Protein AF-A0A3P7G3I2-F1 (afdb_monomer_lite)

Organism: Wuchereria bancrofti (NCBI:txid6293)

Sequence (81 aa):
MDSNPKNFANHLIIAVGQLVISRDLIKKVMKKLLKDKIITSNEYERNFQCFENLSDEQLPTVVLISNILQKNCAYFQIDTK

pLDDT: mean 81.53, std 11.59, range [35.81, 91.0]

Secondary structure (DSSP, 8-state):
----HHHHHHHHHHHHHTPBPPHHHHHHHHHHHHHTTSS-HHHHHHHTGGGGSS-GGGPPBHHHHHHHHHHHSGGG-----

Radius of gyration: 15.15 Å; chains: 1; bounding box: 44×31×31 Å

Structure (mmCIF, N/CA/C/O backbone):
data_AF-A0A3P7G3I2-F1
#
_entry.id   AF-A0A3P7G3I2-F1
#
loop_
_atom_site.group_PDB
_atom_site.id
_atom_site.type_symbol
_atom_site.label_atom_id
_atom_site.label_alt_id
_atom_site.label_comp_id
_atom_site.label_asym_id
_atom_site.label_entity_id
_atom_site.label_seq_id
_atom_site.pdbx_PDB_ins_code
_atom_site.Cartn_x
_atom_site.Cartn_y
_atom_site.Cartn_z
_atom_site.occupancy
_atom_site.B_iso_or_equiv
_atom_site.auth_seq_id
_atom_site.auth_comp_id
_atom_site.auth_asym_id
_atom_site.auth_atom_id
_atom_site.pdbx_PDB_model_num
ATOM 1 N N . MET A 1 1 ? 29.458 -5.901 -18.484 1.00 56.44 1 MET A N 1
ATOM 2 C CA . MET A 1 1 ? 28.004 -5.834 -18.230 1.00 56.44 1 MET A CA 1
ATOM 3 C C . MET A 1 1 ? 27.485 -4.646 -19.000 1.00 56.44 1 MET A C 1
ATOM 5 O O . MET A 1 1 ? 28.063 -3.578 -18.852 1.00 56.44 1 MET A O 1
ATOM 9 N N . ASP A 1 2 ? 26.482 -4.833 -19.850 1.00 55.25 2 ASP A N 1
ATOM 10 C CA . ASP A 1 2 ? 25.852 -3.723 -20.560 1.00 55.25 2 ASP A CA 1
ATOM 11 C C . ASP A 1 2 ? 25.035 -2.922 -19.536 1.00 55.25 2 ASP A C 1
ATOM 13 O O . ASP A 1 2 ? 23.877 -3.229 -19.246 1.00 55.25 2 ASP A O 1
ATOM 17 N N . SER A 1 3 ? 25.692 -1.984 -18.850 1.00 68.62 3 SER A N 1
ATOM 18 C CA . SER A 1 3 ? 25.094 -1.190 -17.778 1.00 68.62 3 SER A CA 1
ATOM 19 C C . SER A 1 3 ? 24.243 -0.080 -18.382 1.00 68.62 3 SER A C 1
ATOM 21 O O . SER A 1 3 ? 24.453 1.095 -18.095 1.00 68.62 3 SER A O 1
ATOM 23 N N . ASN A 1 4 ? 23.311 -0.437 -19.265 1.00 81.81 4 ASN A N 1
ATOM 24 C CA . ASN A 1 4 ? 22.331 0.503 -19.767 1.00 81.81 4 ASN A CA 1
ATOM 25 C C . ASN A 1 4 ? 21.475 0.938 -18.566 1.00 81.81 4 ASN A C 1
ATOM 27 O O . ASN A 1 4 ? 20.737 0.105 -18.020 1.00 81.81 4 ASN A O 1
ATOM 31 N N . PRO A 1 5 ? 21.542 2.214 -18.139 1.00 82.44 5 PRO A N 1
ATOM 32 C CA . PRO A 1 5 ? 20.816 2.680 -16.961 1.00 82.44 5 PRO A CA 1
ATOM 33 C C . PRO A 1 5 ? 19.311 2.414 -17.058 1.00 82.44 5 PRO A C 1
ATOM 35 O O . PRO A 1 5 ? 18.667 2.146 -16.048 1.00 82.44 5 PRO A O 1
ATOM 38 N N . LYS A 1 6 ? 18.758 2.403 -18.279 1.00 81.88 6 LYS A N 1
ATOM 39 C CA . LYS A 1 6 ? 17.352 2.076 -18.536 1.00 81.88 6 LYS A CA 1
ATOM 40 C C . LYS A 1 6 ? 17.025 0.618 -18.207 1.00 81.88 6 LYS A C 1
ATOM 42 O O . LYS A 1 6 ? 15.998 0.356 -17.589 1.00 81.88 6 LYS A O 1
ATOM 47 N N . ASN A 1 7 ? 17.893 -0.324 -18.580 1.00 83.06 7 ASN A N 1
ATOM 48 C CA . ASN A 1 7 ? 17.690 -1.741 -18.267 1.00 83.06 7 ASN A CA 1
ATOM 49 C C . ASN A 1 7 ? 17.788 -1.976 -16.760 1.00 83.06 7 ASN A C 1
ATOM 51 O O . ASN A 1 7 ? 16.933 -2.647 -16.189 1.00 83.06 7 ASN A O 1
ATOM 55 N N . PHE A 1 8 ? 18.774 -1.360 -16.102 1.00 82.50 8 PHE A N 1
ATOM 56 C CA . PHE A 1 8 ? 18.902 -1.429 -14.648 1.00 82.50 8 PHE A CA 1
ATOM 57 C C . PHE A 1 8 ? 17.670 -0.854 -13.933 1.00 82.50 8 PHE A C 1
ATOM 59 O O . PHE A 1 8 ? 17.118 -1.505 -13.050 1.00 82.50 8 PHE A O 1
ATOM 66 N N . ALA A 1 9 ? 17.190 0.320 -14.354 1.00 81.50 9 ALA A N 1
ATOM 67 C CA . ALA A 1 9 ? 15.983 0.929 -13.802 1.00 81.50 9 ALA A CA 1
ATOM 68 C C . ALA A 1 9 ? 14.748 0.034 -13.991 1.00 81.50 9 ALA A C 1
ATOM 70 O O . ALA A 1 9 ? 13.996 -0.171 -13.042 1.00 81.50 9 ALA A O 1
ATOM 71 N N . ASN A 1 10 ? 14.569 -0.561 -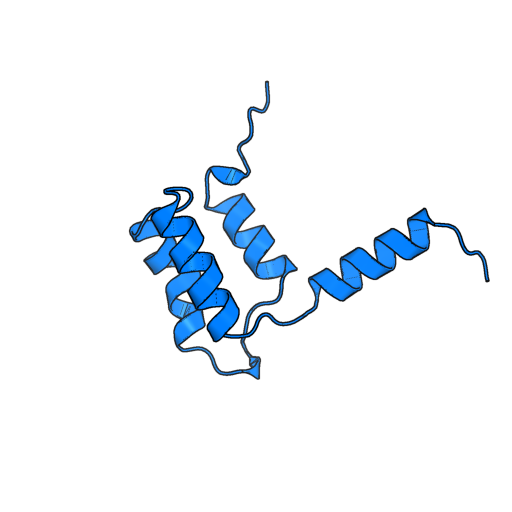15.174 1.00 83.12 10 ASN A N 1
ATOM 72 C CA . ASN A 1 10 ? 13.477 -1.503 -15.424 1.00 83.12 10 ASN A CA 1
ATOM 73 C C . ASN A 1 10 ? 13.561 -2.733 -14.510 1.00 83.12 10 ASN A C 1
ATOM 75 O O . ASN A 1 10 ? 12.556 -3.130 -13.923 1.00 83.12 10 ASN A O 1
ATOM 79 N N . HIS A 1 11 ? 14.753 -3.314 -14.342 1.00 83.69 11 HIS A N 1
ATOM 80 C CA . HIS A 1 11 ? 14.957 -4.428 -13.415 1.00 83.69 11 HIS A CA 1
ATOM 81 C C . HIS A 1 11 ? 14.643 -4.036 -11.970 1.00 83.69 11 HIS A C 1
ATOM 83 O O . HIS A 1 11 ? 13.984 -4.799 -11.266 1.00 83.69 11 HIS A O 1
ATOM 89 N N . LEU A 1 12 ? 15.055 -2.840 -11.544 1.00 82.56 12 LEU A N 1
ATOM 90 C CA . LEU A 1 12 ? 14.766 -2.333 -10.207 1.00 82.56 12 LEU A CA 1
ATOM 91 C C . LEU A 1 12 ? 13.262 -2.125 -9.994 1.00 82.56 12 LEU A C 1
ATOM 93 O O . LEU A 1 12 ? 12.743 -2.534 -8.963 1.00 82.56 12 LEU A O 1
ATOM 97 N N . ILE A 1 13 ? 12.548 -1.553 -10.970 1.00 83.12 13 ILE A N 1
ATOM 98 C CA . ILE A 1 13 ? 11.088 -1.367 -10.909 1.00 83.12 13 ILE A CA 1
ATOM 99 C C . ILE A 1 13 ? 10.380 -2.715 -10.764 1.00 83.12 13 ILE A C 1
ATOM 101 O O . ILE A 1 13 ? 9.489 -2.850 -9.928 1.00 83.12 13 ILE A O 1
ATOM 105 N N . ILE A 1 14 ? 10.794 -3.721 -11.539 1.00 86.62 14 ILE A N 1
ATOM 106 C CA . ILE A 1 14 ? 10.234 -5.072 -11.441 1.00 86.62 14 ILE A CA 1
ATOM 107 C C . ILE A 1 14 ? 10.517 -5.658 -10.055 1.00 86.62 14 ILE A C 1
ATOM 109 O O . ILE A 1 14 ? 9.589 -6.122 -9.398 1.00 86.62 14 ILE A O 1
ATOM 113 N N . ALA A 1 15 ? 11.765 -5.597 -9.584 1.00 87.88 15 ALA A N 1
ATOM 114 C CA . ALA A 1 15 ? 12.157 -6.147 -8.289 1.00 87.88 15 ALA A CA 1
ATOM 115 C C . ALA A 1 15 ? 11.398 -5.486 -7.129 1.00 87.88 15 ALA A C 1
ATOM 117 O O . ALA A 1 15 ? 10.812 -6.182 -6.304 1.00 87.88 15 ALA A O 1
ATOM 118 N N . VAL A 1 16 ? 11.343 -4.151 -7.105 1.00 88.38 16 VAL A N 1
ATOM 119 C CA . VAL A 1 16 ? 10.587 -3.381 -6.105 1.00 88.38 16 VAL A CA 1
ATOM 120 C C . VAL A 1 16 ? 9.099 -3.697 -6.193 1.00 88.38 16 VAL A C 1
ATOM 122 O O . VAL A 1 16 ? 8.437 -3.867 -5.173 1.00 88.38 16 VAL A O 1
ATOM 125 N N . GLY A 1 17 ? 8.574 -3.827 -7.409 1.00 87.38 17 GLY A N 1
ATOM 126 C CA . GLY A 1 17 ? 7.182 -4.161 -7.650 1.00 87.38 17 GLY A CA 1
ATOM 127 C C . GLY A 1 17 ? 6.755 -5.510 -7.069 1.00 87.38 17 GLY A C 1
ATOM 128 O O . GLY A 1 17 ? 5.606 -5.650 -6.650 1.00 87.38 17 GLY A O 1
ATOM 129 N N . GLN A 1 18 ? 7.675 -6.475 -7.008 1.00 89.62 18 GLN A N 1
ATOM 130 C CA . GLN A 1 18 ? 7.451 -7.804 -6.433 1.00 89.62 18 GLN A CA 1
ATOM 131 C C . GLN A 1 18 ? 7.674 -7.865 -4.915 1.00 89.62 18 GLN A C 1
ATOM 133 O O . GLN A 1 18 ? 7.427 -8.906 -4.311 1.00 89.62 18 GLN A O 1
ATOM 138 N N . LEU A 1 19 ? 8.108 -6.775 -4.271 1.00 90.31 19 LEU A N 1
ATOM 139 C CA . LEU A 1 19 ? 8.254 -6.757 -2.818 1.00 90.31 19 LEU A CA 1
ATOM 140 C C . LEU A 1 19 ? 6.883 -6.855 -2.147 1.00 90.31 19 LEU A C 1
ATOM 142 O O . LEU A 1 19 ? 5.964 -6.093 -2.456 1.00 90.31 19 LEU A O 1
ATOM 146 N N . VAL A 1 20 ? 6.773 -7.789 -1.206 1.00 89.19 20 VAL A N 1
ATOM 147 C CA . VAL A 1 20 ? 5.596 -7.959 -0.353 1.00 89.19 20 VAL A CA 1
ATOM 148 C C . VAL A 1 20 ? 5.512 -6.788 0.622 1.00 89.19 20 VAL A C 1
ATOM 150 O O . VAL A 1 20 ? 6.490 -6.440 1.288 1.00 89.19 20 VAL A O 1
ATOM 153 N N . ILE A 1 21 ? 4.337 -6.171 0.715 1.00 88.38 21 ILE A N 1
ATOM 154 C CA . ILE A 1 21 ? 4.081 -5.095 1.667 1.00 88.38 21 ILE A CA 1
ATOM 155 C C . ILE A 1 21 ? 3.638 -5.723 2.987 1.00 88.38 21 ILE A C 1
ATOM 157 O O . ILE A 1 21 ? 2.690 -6.505 3.033 1.00 88.38 21 ILE A O 1
ATOM 161 N N . SER A 1 22 ? 4.291 -5.347 4.087 1.00 88.38 22 SER A N 1
ATOM 162 C CA . SER A 1 22 ? 3.883 -5.815 5.410 1.00 88.38 22 SER A CA 1
ATOM 163 C C . SER A 1 22 ? 2.478 -5.325 5.776 1.00 88.38 22 SER A C 1
ATOM 165 O O . SER A 1 22 ? 2.076 -4.208 5.436 1.00 88.38 22 SER A O 1
ATOM 167 N N . ARG A 1 23 ? 1.744 -6.133 6.549 1.00 86.56 23 ARG A N 1
ATOM 168 C CA . ARG A 1 23 ? 0.394 -5.803 7.035 1.00 86.56 23 ARG A CA 1
ATOM 169 C C . ARG A 1 23 ? 0.330 -4.428 7.710 1.00 86.56 23 ARG A C 1
ATOM 171 O O . ARG A 1 23 ? -0.581 -3.645 7.447 1.00 86.56 23 ARG A O 1
ATOM 178 N N . ASP A 1 24 ? 1.320 -4.103 8.540 1.00 88.56 24 ASP A N 1
ATOM 179 C CA . ASP A 1 24 ? 1.397 -2.811 9.230 1.00 88.56 24 ASP A CA 1
ATOM 180 C C . ASP A 1 24 ? 1.572 -1.638 8.268 1.00 88.56 24 ASP A C 1
ATOM 182 O O . ASP A 1 24 ? 0.982 -0.571 8.468 1.00 88.56 24 ASP A O 1
ATOM 186 N N . LEU A 1 25 ? 2.372 -1.823 7.217 1.00 87.44 25 LEU A N 1
ATOM 187 C CA . LEU A 1 25 ? 2.563 -0.797 6.204 1.00 87.44 25 LEU A CA 1
ATOM 188 C C . LEU A 1 25 ? 1.284 -0.601 5.384 1.00 87.44 25 LEU A C 1
ATOM 190 O O . LEU A 1 25 ? 0.887 0.545 5.187 1.00 87.44 25 LEU A O 1
ATOM 194 N N . ILE A 1 26 ? 0.584 -1.678 5.009 1.00 86.06 26 ILE A N 1
ATOM 195 C CA . ILE A 1 26 ? -0.733 -1.596 4.350 1.00 86.06 26 ILE A CA 1
ATOM 196 C C . ILE A 1 26 ? -1.694 -0.780 5.215 1.00 86.06 26 ILE A C 1
ATOM 198 O O . ILE A 1 26 ? -2.245 0.215 4.747 1.00 86.06 26 ILE A O 1
ATOM 202 N N . LYS A 1 27 ? -1.830 -1.124 6.501 1.00 87.81 27 LYS A N 1
ATOM 203 C CA . LYS A 1 27 ? -2.707 -0.401 7.436 1.00 87.81 27 LYS A CA 1
ATOM 204 C C . LYS A 1 27 ? -2.361 1.084 7.526 1.00 87.81 27 LYS A C 1
ATOM 206 O O . LYS A 1 27 ? -3.255 1.929 7.507 1.00 87.81 27 LYS A O 1
ATOM 211 N N . LYS A 1 28 ? -1.072 1.429 7.617 1.00 89.62 28 LYS A N 1
ATOM 212 C CA . LYS A 1 28 ? -0.616 2.829 7.664 1.00 89.62 28 LYS A CA 1
ATOM 213 C C . LYS A 1 28 ? -0.926 3.579 6.369 1.00 89.62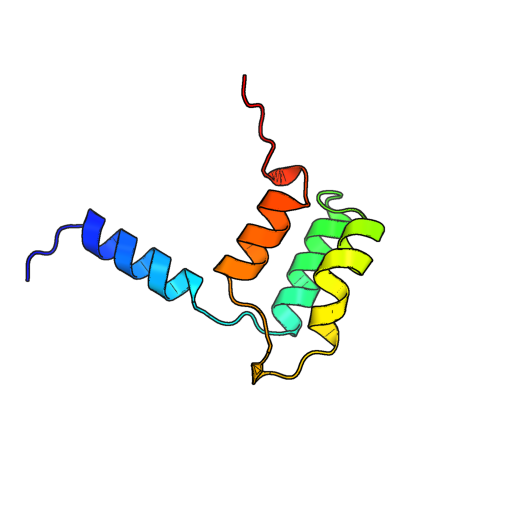 28 LYS A C 1
ATOM 215 O O . LYS A 1 28 ? -1.448 4.691 6.436 1.00 89.62 28 LYS A O 1
ATOM 220 N N . VAL A 1 29 ? -0.632 2.977 5.216 1.00 86.44 29 VAL A N 1
ATOM 221 C CA . VAL A 1 29 ? -0.894 3.574 3.899 1.00 86.44 29 VAL A CA 1
ATOM 222 C C . VAL A 1 29 ? -2.391 3.793 3.712 1.00 86.44 29 VAL A C 1
ATOM 224 O O . VAL A 1 29 ? -2.801 4.913 3.428 1.00 86.44 29 VAL A O 1
ATOM 227 N N . MET A 1 30 ? -3.222 2.782 3.966 1.00 87.75 30 MET A N 1
ATOM 228 C CA . MET A 1 30 ? -4.670 2.893 3.780 1.00 87.75 30 MET A CA 1
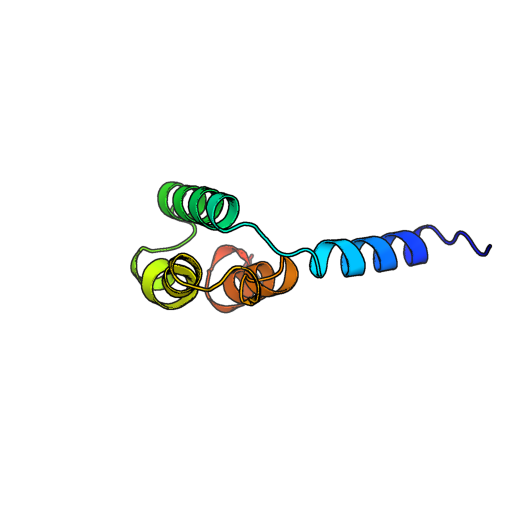ATOM 229 C C . MET A 1 30 ? -5.304 3.923 4.717 1.00 87.75 30 MET A C 1
ATOM 231 O O . MET A 1 30 ? -6.105 4.741 4.270 1.00 87.75 30 MET A O 1
ATOM 235 N N . LYS A 1 31 ? -4.887 3.977 5.990 1.00 89.62 31 LYS A N 1
ATOM 236 C CA . LYS A 1 31 ? -5.318 5.037 6.921 1.00 89.62 31 LYS A CA 1
ATOM 237 C C . LYS A 1 31 ? -4.958 6.430 6.416 1.00 89.62 31 LYS A C 1
ATOM 239 O O . LYS A 1 31 ? -5.758 7.353 6.556 1.00 89.62 31 LYS A O 1
ATOM 244 N N . LYS A 1 32 ? -3.765 6.592 5.836 1.00 90.38 32 LYS A N 1
ATOM 245 C CA . LYS A 1 32 ? -3.349 7.864 5.241 1.00 90.38 32 LYS A CA 1
ATOM 246 C C . LYS A 1 32 ? -4.212 8.216 4.029 1.00 90.38 32 LYS A C 1
ATOM 248 O O . LYS A 1 32 ? -4.709 9.332 3.974 1.00 90.38 32 LYS A O 1
ATOM 253 N N . LEU A 1 33 ? -4.446 7.273 3.117 1.00 87.19 33 LEU A N 1
ATOM 254 C CA . LEU A 1 33 ? -5.278 7.499 1.931 1.00 87.19 33 LEU A CA 1
ATOM 255 C C . LEU A 1 33 ? -6.734 7.840 2.291 1.00 87.19 33 LEU A C 1
ATOM 257 O O . LEU A 1 33 ? -7.315 8.728 1.673 1.00 87.19 33 LEU A O 1
ATOM 261 N N . LEU A 1 34 ? -7.298 7.195 3.318 1.00 88.81 34 LEU A N 1
ATOM 262 C CA . LEU A 1 34 ? -8.620 7.527 3.865 1.00 88.81 34 LEU A CA 1
ATOM 263 C C . LEU A 1 34 ? -8.647 8.939 4.461 1.00 88.81 34 LEU A C 1
ATOM 265 O O . LEU A 1 34 ? -9.550 9.722 4.175 1.00 88.81 34 LEU A O 1
ATOM 269 N N . LYS A 1 35 ? -7.641 9.286 5.277 1.00 90.88 35 LYS A N 1
ATOM 270 C CA . LYS A 1 35 ? -7.527 10.615 5.897 1.00 90.88 35 LYS A CA 1
ATOM 271 C C . LYS A 1 35 ? -7.400 11.720 4.850 1.00 90.88 35 LYS A C 1
ATOM 273 O O . LYS A 1 35 ? -8.031 12.766 4.988 1.00 90.88 35 LYS A O 1
ATOM 278 N N . ASP A 1 36 ? -6.612 11.469 3.813 1.00 88.00 36 ASP A N 1
ATOM 279 C CA . ASP A 1 36 ? -6.376 12.404 2.716 1.00 88.00 36 ASP A CA 1
ATOM 280 C C . ASP A 1 36 ? -7.552 12.414 1.710 1.00 88.00 36 ASP A C 1
ATOM 282 O O . ASP A 1 36 ? -7.492 13.120 0.708 1.00 88.00 36 ASP A O 1
ATOM 286 N N . LYS A 1 37 ? -8.637 11.662 1.984 1.00 84.88 37 LYS A N 1
ATOM 287 C CA . LYS A 1 37 ? -9.839 11.515 1.139 1.00 84.88 37 LYS A CA 1
ATOM 288 C C . LYS A 1 37 ? -9.532 11.053 -0.289 1.00 84.88 37 LYS A C 1
ATOM 290 O O . LYS A 1 37 ? -10.293 11.331 -1.211 1.00 84.88 37 LYS A O 1
ATOM 295 N N . ILE A 1 38 ? -8.415 10.349 -0.462 1.00 83.38 38 ILE A N 1
ATOM 296 C CA . ILE A 1 38 ? -7.997 9.766 -1.740 1.00 83.38 38 ILE A CA 1
ATOM 297 C C . ILE A 1 38 ? -8.800 8.497 -2.029 1.00 83.38 38 ILE A C 1
ATOM 299 O O . ILE A 1 38 ? -9.125 8.220 -3.181 1.00 83.38 38 ILE A O 1
ATOM 303 N N . ILE A 1 39 ? -9.105 7.738 -0.975 1.00 86.12 39 ILE A N 1
ATOM 304 C CA . ILE A 1 39 ? -10.016 6.598 -1.025 1.00 86.12 39 ILE A CA 1
ATOM 305 C C . ILE A 1 39 ? -11.158 6.827 -0.039 1.00 86.12 39 ILE A C 1
ATOM 307 O O . ILE A 1 39 ? -10.980 7.446 1.013 1.00 86.12 39 ILE A O 1
ATOM 311 N N . THR A 1 40 ? -12.331 6.318 -0.374 1.00 88.44 40 THR A N 1
ATOM 312 C CA . THR A 1 40 ? -13.512 6.312 0.489 1.00 88.44 40 THR A CA 1
ATOM 313 C C . THR A 1 40 ? -13.499 5.102 1.422 1.00 88.44 40 THR A C 1
ATOM 315 O O . THR A 1 40 ? -12.850 4.089 1.150 1.00 88.44 40 THR A O 1
ATOM 318 N N . SER A 1 41 ? -14.260 5.166 2.518 1.00 88.50 41 SER A N 1
ATOM 319 C CA . SER A 1 41 ? -14.441 4.017 3.420 1.00 88.50 41 SER A CA 1
ATOM 320 C C . SER A 1 41 ? -14.990 2.787 2.689 1.00 88.50 41 SER A C 1
ATOM 322 O O . SER A 1 41 ? -14.528 1.680 2.934 1.00 88.50 41 SER A O 1
ATOM 324 N N . ASN A 1 42 ? -15.898 2.987 1.730 1.00 89.25 42 ASN A N 1
ATOM 325 C CA . ASN A 1 42 ? -16.461 1.902 0.928 1.00 89.25 42 ASN A CA 1
ATOM 326 C C . ASN A 1 42 ? -15.410 1.249 0.007 1.00 89.25 42 ASN A C 1
ATOM 328 O O . ASN A 1 42 ? -15.340 0.028 -0.097 1.00 89.25 42 ASN A O 1
ATOM 332 N N . GLU A 1 43 ? -14.547 2.043 -0.639 1.00 87.00 43 GLU A N 1
ATOM 333 C CA . GLU A 1 43 ? -13.431 1.508 -1.439 1.00 87.00 43 GLU A CA 1
ATOM 334 C C . GLU A 1 43 ? -12.415 0.762 -0.570 1.00 87.00 43 GLU A C 1
ATOM 336 O O . GLU A 1 43 ? -11.884 -0.264 -0.997 1.00 87.00 43 GLU A O 1
ATOM 341 N N . TYR A 1 44 ? -12.162 1.253 0.646 1.00 86.25 44 TYR A N 1
ATOM 342 C CA . TYR A 1 44 ? -11.319 0.573 1.623 1.00 86.25 44 TYR A CA 1
ATOM 343 C C . TYR A 1 44 ? -11.877 -0.798 2.020 1.00 86.25 44 TYR A C 1
ATOM 345 O O . TYR A 1 44 ? -11.174 -1.801 1.893 1.00 86.25 44 TYR A O 1
ATOM 353 N N . GLU A 1 45 ? -13.135 -0.857 2.455 1.00 88.44 45 GLU A N 1
ATOM 354 C CA . GLU A 1 45 ? -13.792 -2.103 2.865 1.00 88.44 45 GLU A CA 1
ATOM 355 C C . GLU A 1 45 ? -13.832 -3.117 1.719 1.00 88.44 45 GLU A C 1
ATOM 357 O O . GLU A 1 45 ? -13.442 -4.272 1.884 1.00 88.44 45 GLU A O 1
ATOM 362 N N . ARG A 1 46 ? -14.208 -2.664 0.519 1.00 87.12 46 ARG A N 1
ATOM 363 C CA . ARG A 1 46 ? -14.344 -3.532 -0.651 1.00 87.12 46 ARG A CA 1
ATOM 364 C C . ARG A 1 46 ? -13.014 -4.084 -1.164 1.00 87.12 46 ARG A C 1
ATOM 366 O O . ARG A 1 46 ? -12.974 -5.233 -1.597 1.00 87.12 46 ARG A O 1
ATOM 373 N N . ASN A 1 47 ? -11.955 -3.272 -1.170 1.00 84.69 47 ASN A N 1
ATOM 374 C CA . ASN A 1 47 ? -10.726 -3.601 -1.902 1.00 84.69 47 ASN A CA 1
ATOM 375 C C . ASN A 1 47 ? -9.505 -3.863 -1.017 1.00 84.69 47 ASN A C 1
ATOM 377 O O . ASN A 1 47 ? -8.550 -4.472 -1.494 1.00 84.69 47 ASN A O 1
ATOM 381 N N . PHE A 1 48 ? -9.495 -3.386 0.231 1.00 85.50 48 PHE A N 1
ATOM 382 C CA . PHE A 1 48 ? -8.283 -3.361 1.055 1.00 85.50 48 PHE A CA 1
ATOM 383 C C . PHE A 1 48 ? -8.437 -4.007 2.431 1.00 85.50 48 PHE A C 1
ATOM 385 O O . PHE A 1 48 ? -7.452 -4.522 2.960 1.00 85.50 48 PHE A O 1
ATOM 392 N N . GLN A 1 49 ? -9.642 -4.039 3.003 1.00 86.31 49 GLN A N 1
ATOM 393 C CA . GLN A 1 49 ? -9.877 -4.637 4.321 1.00 86.31 49 GLN A CA 1
ATOM 394 C C . GLN A 1 49 ? -9.522 -6.130 4.362 1.00 86.31 49 GLN A C 1
ATOM 396 O O . GLN A 1 49 ? -9.047 -6.623 5.384 1.00 86.31 49 GLN A O 1
ATOM 401 N N . CYS A 1 50 ? -9.678 -6.848 3.245 1.00 85.25 50 CYS A N 1
ATOM 402 C CA . CYS A 1 50 ? -9.300 -8.257 3.154 1.00 85.25 50 CYS A CA 1
ATOM 403 C C . CYS A 1 50 ? -7.825 -8.495 3.523 1.00 85.25 50 CYS A C 1
ATOM 405 O O . CYS A 1 50 ? -7.525 -9.479 4.198 1.00 85.25 50 CYS A O 1
ATOM 407 N N . PHE A 1 51 ? -6.923 -7.566 3.181 1.00 85.00 51 PHE A N 1
ATOM 408 C CA . PHE A 1 51 ? -5.489 -7.679 3.460 1.00 85.00 51 PHE A CA 1
ATOM 409 C C . PHE A 1 51 ? -5.150 -7.640 4.952 1.00 85.00 51 PHE A C 1
ATOM 411 O O . PHE A 1 51 ? -4.079 -8.100 5.346 1.00 85.00 51 PHE A O 1
ATOM 418 N N . GLU A 1 52 ? -6.037 -7.123 5.805 1.00 81.25 52 GLU A N 1
ATOM 419 C CA . GLU A 1 52 ? -5.792 -7.094 7.247 1.00 81.25 52 GLU A CA 1
ATOM 420 C C . GLU A 1 52 ? -5.794 -8.492 7.873 1.00 81.25 52 GLU A C 1
ATOM 422 O O . GLU A 1 52 ? -5.122 -8.692 8.886 1.00 81.25 52 GLU A O 1
ATOM 427 N N . ASN A 1 53 ? -6.501 -9.441 7.254 1.00 84.19 53 ASN A N 1
ATOM 428 C CA . ASN A 1 53 ? -6.728 -10.787 7.783 1.00 84.19 53 ASN A CA 1
ATOM 429 C C . ASN A 1 53 ? -6.004 -11.886 6.992 1.00 84.19 53 ASN A C 1
ATOM 431 O O . ASN A 1 53 ? -6.123 -13.058 7.338 1.00 84.19 53 ASN A O 1
ATOM 435 N N . LEU A 1 54 ? -5.267 -11.532 5.935 1.00 85.50 54 LEU A N 1
ATOM 436 C CA . LEU A 1 54 ? -4.492 -12.504 5.166 1.00 85.50 54 LEU A CA 1
ATOM 437 C C . LEU A 1 54 ? -3.303 -13.031 5.967 1.00 85.50 54 LEU A C 1
ATOM 439 O O . LEU A 1 54 ? -2.724 -12.306 6.785 1.00 85.50 54 LEU A O 1
ATOM 443 N N . SER A 1 55 ? -2.910 -14.275 5.689 1.00 86.38 55 SER A N 1
ATOM 444 C CA . SER A 1 55 ? -1.631 -14.811 6.158 1.00 86.38 55 SER A CA 1
ATOM 445 C C . SER A 1 55 ? -0.465 -14.051 5.521 1.00 86.38 55 SER A C 1
ATOM 447 O O . SER A 1 55 ? -0.617 -13.408 4.480 1.00 86.38 55 SER A O 1
ATOM 449 N N . ASP A 1 56 ? 0.715 -14.125 6.137 1.00 82.19 56 ASP A N 1
ATOM 450 C CA . ASP A 1 56 ? 1.895 -13.396 5.656 1.00 82.19 56 ASP A CA 1
ATOM 451 C C . ASP A 1 56 ? 2.308 -13.823 4.231 1.00 82.19 56 ASP A C 1
ATOM 453 O O . ASP A 1 56 ? 2.775 -13.000 3.448 1.00 82.19 56 ASP A O 1
ATOM 457 N N . GLU A 1 57 ? 2.043 -15.080 3.860 1.00 83.00 57 GLU A N 1
ATOM 458 C CA . GLU A 1 57 ? 2.278 -15.645 2.520 1.00 83.00 57 GLU A CA 1
ATOM 459 C C . GLU A 1 57 ? 1.339 -15.079 1.444 1.00 83.00 57 GLU A C 1
ATOM 461 O O . GLU A 1 57 ? 1.643 -15.132 0.255 1.00 83.00 57 GLU A O 1
ATOM 466 N N . GLN A 1 58 ? 0.189 -14.542 1.855 1.00 85.25 58 GLN A N 1
ATOM 467 C CA . GLN A 1 58 ? -0.840 -13.998 0.969 1.00 85.25 58 GLN A CA 1
ATOM 468 C C . GLN A 1 58 ? -0.819 -12.466 0.917 1.00 85.25 58 GLN A C 1
ATOM 470 O O . GLN A 1 58 ? -1.669 -11.858 0.261 1.00 85.25 58 GLN A O 1
ATOM 475 N N . LEU A 1 59 ? 0.122 -11.821 1.613 1.00 86.44 59 LEU A N 1
ATOM 476 C CA . LEU A 1 59 ? 0.215 -10.369 1.626 1.00 86.44 59 LEU A CA 1
ATOM 477 C C . LEU A 1 59 ? 0.499 -9.816 0.219 1.00 86.44 59 LEU A C 1
ATOM 479 O O . LEU A 1 59 ? 1.282 -10.383 -0.547 1.00 86.44 59 LEU A O 1
ATOM 483 N N . PRO A 1 60 ? -0.126 -8.686 -0.138 1.00 89.00 60 PRO A N 1
ATOM 484 C CA . PRO A 1 60 ? -0.020 -8.135 -1.473 1.00 89.00 60 PRO A CA 1
ATOM 485 C C . PRO A 1 60 ? 1.363 -7.529 -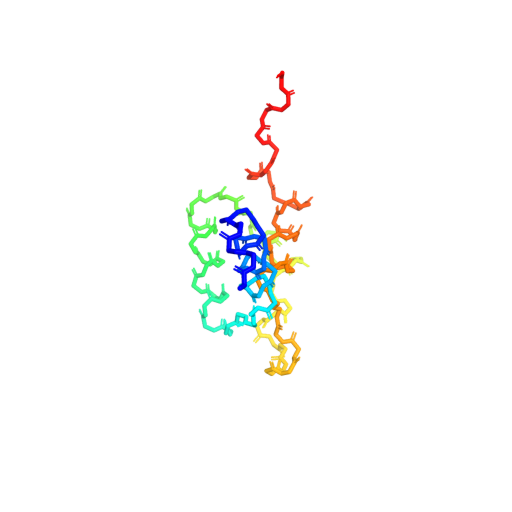1.721 1.00 89.00 60 PRO A C 1
ATOM 487 O O . PRO A 1 60 ? 2.008 -6.972 -0.828 1.00 89.00 60 PRO A O 1
ATOM 490 N N . THR A 1 61 ? 1.792 -7.576 -2.977 1.00 91.00 61 THR A N 1
ATOM 491 C CA . THR A 1 61 ? 2.995 -6.878 -3.430 1.00 91.00 61 THR A CA 1
ATOM 492 C C . THR A 1 61 ? 2.716 -5.407 -3.725 1.00 91.00 61 THR A C 1
ATOM 494 O O . THR A 1 61 ? 1.562 -4.987 -3.878 1.00 91.00 61 THR A O 1
ATOM 497 N N . VAL A 1 62 ? 3.785 -4.617 -3.859 1.00 87.50 62 VAL A N 1
ATOM 498 C CA . VAL A 1 62 ? 3.702 -3.212 -4.285 1.00 87.50 62 VAL A CA 1
ATOM 499 C C . VAL A 1 62 ? 2.924 -3.074 -5.591 1.00 87.50 62 VAL A C 1
ATOM 501 O O . VAL A 1 62 ? 1.984 -2.284 -5.656 1.00 87.50 62 VAL A O 1
ATOM 504 N N . VAL A 1 63 ? 3.238 -3.889 -6.603 1.00 87.19 63 VAL A N 1
ATOM 505 C CA . VAL A 1 63 ? 2.530 -3.872 -7.894 1.00 87.19 63 VAL A CA 1
ATOM 506 C C . VAL A 1 63 ? 1.042 -4.164 -7.732 1.00 87.19 63 VAL A C 1
ATOM 508 O O . VAL A 1 63 ? 0.224 -3.503 -8.371 1.00 87.19 63 VAL A O 1
ATOM 511 N N . LEU A 1 64 ? 0.666 -5.121 -6.880 1.00 88.00 64 LEU A N 1
ATOM 512 C CA . LEU A 1 64 ? -0.742 -5.459 -6.684 1.00 88.00 64 LEU A CA 1
ATOM 513 C C . LEU A 1 64 ? -1.517 -4.296 -6.053 1.00 88.00 64 LEU A C 1
ATOM 515 O O . LEU A 1 64 ? -2.557 -3.909 -6.585 1.00 88.00 64 LEU A O 1
ATOM 519 N N . ILE A 1 65 ? -1.002 -3.696 -4.973 1.00 86.19 65 ILE A N 1
ATOM 520 C CA . ILE A 1 65 ? -1.645 -2.534 -4.339 1.00 86.19 65 ILE A CA 1
ATOM 521 C C . ILE A 1 65 ? -1.732 -1.356 -5.313 1.00 86.19 65 ILE A C 1
ATOM 523 O O . ILE A 1 65 ? -2.795 -0.745 -5.429 1.00 86.19 65 ILE A O 1
ATOM 527 N N . SER A 1 66 ? -0.661 -1.065 -6.056 1.00 83.56 66 SER A N 1
ATOM 528 C CA . SER A 1 66 ? -0.666 -0.007 -7.070 1.00 83.56 66 SER A CA 1
ATOM 529 C C . SER A 1 66 ? -1.730 -0.245 -8.141 1.00 83.56 66 SER A C 1
ATOM 531 O O . SER A 1 66 ? -2.471 0.677 -8.467 1.00 83.56 66 SER A O 1
ATOM 533 N N . ASN A 1 67 ? -1.871 -1.478 -8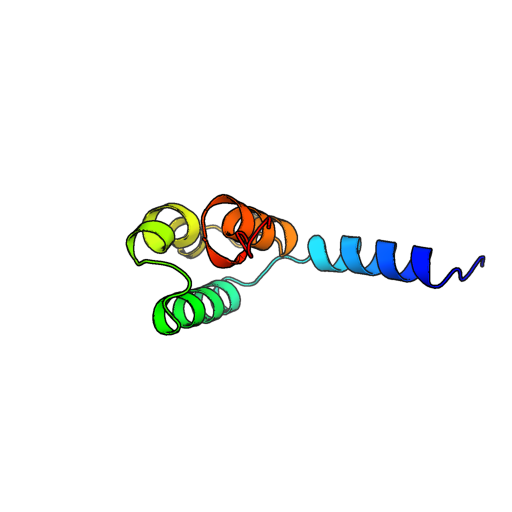.633 1.00 85.19 67 ASN A N 1
ATOM 534 C CA . ASN A 1 67 ? -2.893 -1.832 -9.619 1.00 85.19 67 ASN A CA 1
ATOM 535 C C . ASN A 1 67 ? -4.318 -1.686 -9.069 1.00 85.19 67 ASN A C 1
ATOM 537 O O . ASN A 1 67 ? -5.208 -1.227 -9.784 1.00 85.19 67 ASN A O 1
ATOM 541 N N . ILE A 1 68 ? -4.557 -2.074 -7.812 1.00 85.06 68 ILE A N 1
ATOM 542 C CA . ILE A 1 68 ? -5.874 -1.918 -7.177 1.00 85.06 68 ILE A CA 1
ATOM 543 C C . ILE A 1 68 ? -6.207 -0.434 -7.031 1.00 85.06 68 ILE A C 1
ATOM 545 O O . ILE A 1 68 ? -7.311 -0.037 -7.398 1.00 85.06 68 ILE A O 1
ATOM 549 N N . LEU A 1 69 ? -5.260 0.382 -6.560 1.00 83.19 69 LEU A N 1
ATOM 550 C CA . LEU A 1 69 ? -5.439 1.830 -6.449 1.00 83.19 69 LEU A CA 1
ATOM 551 C C . LEU A 1 69 ? -5.684 2.472 -7.822 1.00 83.19 69 LEU A C 1
ATOM 553 O O . LEU A 1 69 ? -6.580 3.293 -7.949 1.00 83.19 69 LEU A O 1
ATOM 557 N N . GLN A 1 70 ? -4.952 2.069 -8.864 1.00 83.00 70 GLN A N 1
ATOM 558 C CA . GLN A 1 70 ? -5.155 2.566 -10.231 1.00 83.00 70 GLN A CA 1
ATOM 559 C C . GLN A 1 70 ? -6.547 2.276 -10.780 1.00 83.00 70 GLN A C 1
ATOM 561 O O . GLN A 1 70 ? -7.145 3.128 -11.430 1.00 83.00 70 GLN A O 1
ATOM 566 N N . LYS A 1 71 ? -7.061 1.070 -10.533 1.00 81.81 71 LYS A N 1
ATOM 567 C CA . LYS A 1 71 ? -8.349 0.633 -11.079 1.00 81.81 71 LYS A CA 1
ATOM 568 C C . LYS A 1 71 ? -9.546 1.141 -10.289 1.00 81.81 71 LYS A C 1
ATOM 570 O O . LYS A 1 71 ? -10.602 1.343 -10.877 1.00 81.81 71 LYS A O 1
ATOM 575 N N . ASN A 1 72 ? -9.401 1.275 -8.974 1.00 77.69 72 ASN A N 1
ATOM 576 C CA . ASN A 1 72 ? -10.537 1.496 -8.081 1.00 77.69 72 ASN A CA 1
ATOM 577 C C . ASN A 1 72 ? -10.548 2.872 -7.431 1.00 77.69 72 ASN A C 1
ATOM 579 O O . ASN A 1 72 ? -11.568 3.232 -6.863 1.00 77.69 72 ASN A O 1
ATOM 583 N N . CYS A 1 73 ? -9.445 3.616 -7.472 1.00 70.12 73 CYS A N 1
ATOM 584 C CA . CYS A 1 73 ? -9.353 4.909 -6.816 1.00 70.12 73 CYS A CA 1
ATOM 585 C C . CYS A 1 73 ? -9.116 5.986 -7.869 1.00 70.12 73 CYS A C 1
ATOM 587 O O . CYS A 1 73 ? -8.242 5.863 -8.729 1.00 70.12 73 CYS A O 1
ATOM 589 N N . ALA A 1 74 ? -9.861 7.086 -7.764 1.00 63.38 74 ALA A N 1
AT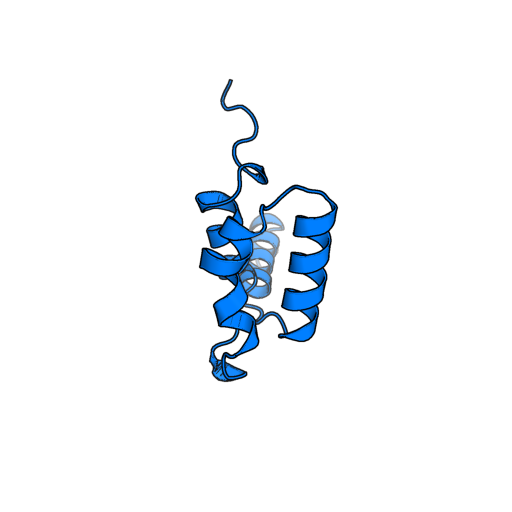OM 590 C CA . ALA A 1 74 ? -9.775 8.213 -8.693 1.00 63.38 74 ALA A CA 1
ATOM 591 C C . ALA A 1 74 ? -8.371 8.851 -8.768 1.00 63.38 74 ALA A C 1
ATOM 593 O O . ALA A 1 74 ? -8.091 9.604 -9.693 1.00 63.38 74 ALA A O 1
ATOM 594 N N . TYR A 1 75 ? -7.467 8.515 -7.837 1.00 58.44 75 TYR A N 1
ATOM 595 C CA . TYR A 1 75 ? -6.093 9.021 -7.754 1.00 58.44 75 TYR A CA 1
ATOM 596 C C . TYR A 1 75 ? -5.299 8.931 -9.065 1.00 58.44 75 TYR A C 1
ATOM 598 O O . TYR A 1 75 ? -4.459 9.786 -9.326 1.00 58.44 75 TYR A O 1
ATOM 606 N N . PHE A 1 76 ? -5.552 7.906 -9.884 1.00 55.59 76 PHE A N 1
ATOM 607 C CA . PHE A 1 76 ? -4.862 7.716 -11.164 1.00 55.59 76 PHE A CA 1
ATOM 608 C C . PHE A 1 76 ? -5.694 8.105 -12.384 1.00 55.59 76 PHE A C 1
ATOM 610 O O . PHE A 1 76 ? -5.166 8.097 -13.492 1.00 55.59 76 PHE A O 1
ATOM 617 N N . GLN A 1 77 ? -6.948 8.521 -12.196 1.00 54.78 77 GLN A N 1
ATOM 618 C CA . GLN A 1 77 ? -7.727 9.192 -13.238 1.00 54.78 77 GLN A CA 1
ATOM 619 C C . GLN A 1 77 ? -7.313 10.666 -13.351 1.00 54.78 77 GLN A C 1
ATOM 621 O O . GLN A 1 77 ? -8.159 11.542 -13.509 1.00 54.78 77 GLN A O 1
ATOM 626 N N . ILE A 1 78 ? -6.006 10.941 -13.239 1.00 51.97 78 ILE A N 1
ATOM 627 C CA . ILE A 1 78 ? -5.434 12.242 -13.580 1.00 51.97 78 ILE A CA 1
ATOM 628 C C . ILE A 1 78 ? -5.850 12.499 -15.019 1.00 51.97 78 ILE A C 1
ATOM 630 O O . ILE A 1 78 ? -5.492 11.722 -15.903 1.00 51.97 78 ILE A O 1
ATOM 634 N N . ASP A 1 79 ? -6.658 13.544 -15.177 1.00 51.81 79 ASP A N 1
ATOM 635 C CA . ASP A 1 79 ? -7.234 14.070 -16.404 1.00 51.81 79 ASP A CA 1
ATOM 636 C C . ASP A 1 79 ? -6.527 13.562 -17.667 1.00 51.81 79 ASP A C 1
ATOM 638 O O . ASP A 1 79 ? -5.531 14.126 -18.120 1.00 51.81 79 ASP A O 1
ATOM 642 N N . THR A 1 80 ? -7.070 12.507 -18.278 1.00 46.31 80 THR A N 1
ATOM 643 C CA . THR A 1 80 ? -6.940 12.344 -19.724 1.00 46.31 80 THR A CA 1
ATOM 644 C C . THR A 1 80 ? -7.682 13.518 -20.352 1.00 46.31 80 THR A C 1
ATOM 646 O O . THR A 1 80 ? -8.887 13.439 -20.602 1.00 46.31 80 THR A O 1
ATOM 649 N N . LYS A 1 81 ? -6.974 14.629 -20.527 1.00 35.81 81 LYS A N 1
ATOM 650 C CA . LYS A 1 81 ? -7.344 15.725 -21.412 1.00 35.81 81 LYS A CA 1
ATOM 651 C C . LYS A 1 81 ? -6.301 15.848 -22.505 1.00 35.81 81 LYS A C 1
ATOM 653 O O . LYS A 1 81 ? -5.100 15.732 -22.180 1.00 35.81 81 LYS A O 1
#

Foldseek 3Di:
DPPPVVVVVVVVCVVQQQDFDDLVRLVVVVVVCCVVVQDDPVLCVVQPPVQNPDDSVPGHGNNRVVVSCCVRTCPVPPDPD